Protein AF-G4Z630-F1 (afdb_monomer_lite)

Sequence (143 aa):
MFLQWLRFIEKYKVKVGESSYSDRHALNFLLEARPLTPEVNLAAFFQSLQTVPDLKRLGNSLERNLFQRWMTTVDSKPKDVARLLNIGQSVPKLSKSDLRYKILEAYTLQFAEKSGKETLEKVKELLVANDLNAALTAAVKLR

Structure (mmCIF, N/CA/C/O backbone):
data_AF-G4Z630-F1
#
_entry.id   AF-G4Z630-F1
#
loop_
_atom_site.group_PDB
_atom_site.id
_atom_site.type_symbol
_atom_site.label_atom_id
_atom_site.label_alt_id
_atom_site.label_comp_id
_atom_site.label_asym_id
_atom_site.label_entity_id
_atom_site.label_seq_id
_atom_site.pdbx_PDB_ins_code
_atom_site.Cartn_x
_atom_site.Cartn_y
_atom_site.Cartn_z
_atom_site.occupancy
_atom_site.B_iso_or_equiv
_atom_site.auth_seq_id
_atom_site.auth_comp_id
_atom_site.auth_asym_id
_atom_site.auth_atom_id
_atom_site.pdbx_PDB_model_num
ATOM 1 N N . MET A 1 1 ? -1.475 -1.114 -24.739 1.00 77.50 1 MET A N 1
ATOM 2 C CA . MET A 1 1 ? -0.292 -0.226 -24.833 1.00 77.50 1 MET A CA 1
ATOM 3 C C . MET A 1 1 ? 0.375 0.028 -23.483 1.00 77.50 1 MET A C 1
ATOM 5 O O . MET A 1 1 ? 1.552 -0.271 -23.362 1.00 77.50 1 MET A O 1
ATOM 9 N N . PHE A 1 2 ? -0.334 0.478 -22.443 1.00 87.44 2 PHE A N 1
ATOM 10 C CA . PHE A 1 2 ? 0.309 0.821 -21.161 1.00 87.44 2 PHE A CA 1
ATOM 11 C C . PHE A 1 2 ? 0.994 -0.352 -20.426 1.00 87.44 2 PHE A C 1
ATOM 13 O O . PHE A 1 2 ? 2.137 -0.220 -20.005 1.00 87.44 2 PHE A O 1
ATOM 20 N N . LEU A 1 3 ? 0.376 -1.539 -20.359 1.00 89.44 3 LEU A N 1
ATOM 21 C CA . LEU A 1 3 ? 1.034 -2.722 -19.769 1.00 89.44 3 LEU A CA 1
ATOM 22 C C . LEU A 1 3 ? 2.322 -3.124 -20.510 1.00 89.44 3 LEU A C 1
ATOM 24 O O . LEU A 1 3 ? 3.252 -3.636 -19.897 1.00 89.44 3 LEU A O 1
ATOM 28 N N . GLN A 1 4 ? 2.401 -2.868 -21.820 1.00 91.62 4 GLN A N 1
ATOM 29 C CA . GLN A 1 4 ? 3.621 -3.122 -22.593 1.00 91.62 4 GLN A CA 1
ATOM 30 C C . GLN A 1 4 ? 4.720 -2.112 -22.262 1.00 91.62 4 GLN A C 1
ATOM 32 O O . GLN A 1 4 ? 5.886 -2.486 -22.216 1.00 91.62 4 GLN A O 1
ATOM 37 N N . TRP A 1 5 ? 4.357 -0.864 -21.955 1.00 90.94 5 TRP A N 1
ATOM 38 C CA . TRP A 1 5 ? 5.305 0.116 -21.428 1.00 90.94 5 TRP A CA 1
ATOM 39 C C . TRP A 1 5 ? 5.863 -0.319 -20.063 1.00 90.94 5 TRP A C 1
ATOM 41 O O . TRP A 1 5 ? 7.073 -0.280 -19.870 1.00 90.94 5 TRP A O 1
ATOM 51 N N . LEU A 1 6 ? 5.031 -0.851 -19.159 1.00 92.38 6 LEU A N 1
ATOM 52 C CA . LEU A 1 6 ? 5.511 -1.395 -17.876 1.00 92.38 6 LEU A CA 1
ATOM 53 C C . LEU A 1 6 ? 6.479 -2.574 -18.067 1.00 92.38 6 LEU A C 1
ATOM 55 O O . LEU A 1 6 ? 7.542 -2.613 -17.453 1.00 92.38 6 LEU A O 1
ATOM 59 N N . ARG A 1 7 ? 6.153 -3.501 -18.976 1.00 93.19 7 ARG A N 1
ATOM 60 C CA . ARG A 1 7 ? 7.046 -4.612 -19.351 1.00 93.19 7 ARG A CA 1
ATOM 61 C C . ARG A 1 7 ? 8.357 -4.124 -19.956 1.00 93.19 7 ARG A C 1
ATOM 63 O O . ARG A 1 7 ? 9.407 -4.711 -19.707 1.00 93.19 7 ARG A O 1
ATOM 70 N N . PHE A 1 8 ? 8.297 -3.074 -20.770 1.00 90.75 8 PHE A N 1
ATOM 71 C CA . PHE A 1 8 ? 9.482 -2.451 -21.339 1.00 90.75 8 PHE A CA 1
ATOM 72 C C . PHE A 1 8 ? 10.373 -1.873 -20.241 1.00 90.75 8 PHE A C 1
ATOM 74 O O . PHE A 1 8 ? 11.564 -2.161 -20.242 1.00 90.75 8 PHE A O 1
ATOM 81 N N . ILE A 1 9 ? 9.804 -1.131 -19.287 1.00 87.94 9 ILE A N 1
ATOM 82 C CA . ILE A 1 9 ? 10.549 -0.573 -18.154 1.00 87.94 9 ILE A CA 1
ATOM 83 C C . ILE A 1 9 ? 11.240 -1.681 -17.352 1.00 87.94 9 ILE A C 1
ATOM 85 O O . ILE A 1 9 ? 12.436 -1.573 -17.099 1.00 87.94 9 ILE A O 1
ATOM 89 N N . GLU A 1 10 ? 10.549 -2.781 -17.038 1.00 88.31 10 GLU A N 1
ATOM 90 C CA . GLU A 1 10 ? 11.166 -3.921 -16.338 1.00 88.31 10 GLU A CA 1
ATOM 91 C C . GLU A 1 10 ? 12.372 -4.485 -17.096 1.00 88.31 10 GLU A C 1
ATOM 93 O O . GLU A 1 10 ? 13.445 -4.672 -16.522 1.00 88.31 10 GLU A O 1
ATOM 98 N N . LYS A 1 11 ? 12.231 -4.707 -18.407 1.00 88.31 11 LYS A N 1
ATOM 99 C CA . LYS A 1 11 ? 13.332 -5.202 -19.246 1.00 88.31 11 LYS A CA 1
ATOM 100 C C . LYS A 1 11 ? 14.466 -4.187 -19.374 1.00 88.31 11 LYS A C 1
ATOM 102 O O . LYS A 1 11 ? 15.634 -4.568 -19.389 1.00 88.31 11 LYS A O 1
ATOM 107 N N . TYR A 1 12 ? 14.130 -2.904 -19.473 1.00 85.88 12 TYR A N 1
ATOM 108 C CA . TYR A 1 12 ? 15.096 -1.821 -19.581 1.00 85.88 12 TYR A CA 1
ATOM 109 C C . TYR A 1 12 ? 15.969 -1.751 -18.328 1.00 85.88 12 TYR A C 1
ATOM 111 O O . TYR A 1 12 ? 17.189 -1.768 -18.454 1.00 85.88 12 TYR A O 1
ATOM 119 N N . LYS A 1 13 ? 15.367 -1.797 -17.132 1.00 83.94 13 LYS A N 1
ATOM 120 C CA . LYS A 1 13 ? 16.083 -1.817 -15.845 1.00 83.94 13 LYS A CA 1
ATOM 121 C C . LYS A 1 13 ? 17.109 -2.942 -15.749 1.00 83.94 13 LYS A C 1
ATOM 123 O O . LYS A 1 13 ? 18.237 -2.709 -15.330 1.00 83.94 13 LYS A O 1
ATOM 128 N N . VAL A 1 14 ? 16.730 -4.149 -16.171 1.00 84.38 14 VAL A N 1
ATOM 129 C CA . VAL A 1 14 ? 17.642 -5.304 -16.200 1.00 84.38 14 VAL A CA 1
ATOM 130 C C . VAL A 1 14 ? 18.812 -5.053 -17.155 1.00 84.38 14 VAL A C 1
ATOM 132 O O . VAL A 1 14 ? 19.942 -5.418 -16.850 1.00 84.38 14 VAL A O 1
ATOM 135 N N . LYS A 1 15 ? 18.559 -4.399 -18.294 1.00 83.75 15 LYS A N 1
ATOM 136 C CA . LYS A 1 15 ? 19.573 -4.119 -19.316 1.00 83.75 15 LYS A CA 1
ATOM 137 C C . LYS A 1 15 ? 20.557 -3.010 -18.922 1.00 83.75 15 LYS A C 1
ATOM 139 O O . LYS A 1 15 ? 21.729 -3.121 -19.261 1.00 83.75 15 LYS A O 1
ATOM 144 N N . VAL A 1 16 ? 20.097 -1.940 -18.269 1.00 78.75 16 VAL A N 1
ATOM 145 C CA . VAL A 1 16 ? 20.927 -0.755 -17.946 1.00 78.75 16 VAL A CA 1
ATOM 146 C C . VAL A 1 16 ? 21.380 -0.677 -16.484 1.00 78.75 16 VAL A C 1
ATOM 148 O O . VAL A 1 16 ? 22.067 0.270 -16.103 1.00 78.75 16 VAL A O 1
ATOM 151 N N . GLY A 1 17 ? 20.989 -1.657 -15.666 1.00 71.50 17 GLY A N 1
ATOM 152 C CA . GLY A 1 17 ? 21.225 -1.687 -14.225 1.00 71.50 17 GLY A CA 1
ATOM 153 C C . GLY A 1 17 ? 20.211 -0.849 -13.438 1.00 71.50 17 GLY A C 1
ATOM 154 O O . GLY A 1 17 ? 19.793 0.231 -13.860 1.00 71.50 17 GLY A O 1
ATOM 155 N N . GLU A 1 18 ? 19.820 -1.338 -12.256 1.00 65.88 18 GLU A N 1
ATOM 156 C CA . GLU A 1 18 ? 18.816 -0.680 -11.400 1.00 65.88 18 GLU A CA 1
ATOM 157 C C . GLU A 1 18 ? 19.239 0.710 -10.899 1.00 65.88 18 GLU A C 1
ATOM 159 O O . GLU A 1 18 ? 18.379 1.524 -10.559 1.00 65.88 18 GLU A O 1
ATOM 164 N N . SER A 1 19 ? 20.542 1.006 -10.894 1.00 69.75 19 SER A N 1
ATOM 165 C CA . SER A 1 19 ? 21.078 2.331 -10.568 1.00 69.75 19 SER A CA 1
ATOM 166 C C . SER A 1 19 ? 20.647 3.412 -11.566 1.00 69.75 19 SER A C 1
ATOM 168 O O . SER A 1 19 ? 20.552 4.576 -11.185 1.00 69.75 19 SER A O 1
ATOM 170 N N . SER A 1 20 ? 20.344 3.039 -12.813 1.00 72.50 20 SER A N 1
ATOM 171 C CA . SER A 1 20 ? 20.004 3.980 -13.887 1.00 72.50 20 SER A CA 1
ATOM 172 C C . SER A 1 20 ? 18.511 4.330 -13.932 1.00 72.50 20 SER A C 1
ATOM 174 O O . SER A 1 20 ? 18.140 5.406 -14.395 1.00 72.50 20 SER A O 1
ATOM 176 N N 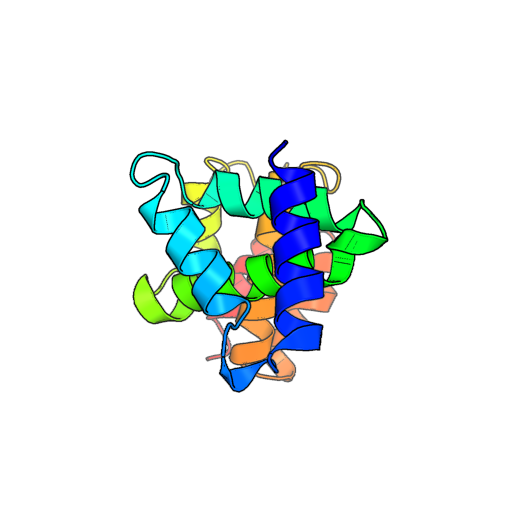. TYR A 1 21 ? 17.633 3.433 -13.467 1.00 78.94 21 TYR A N 1
ATOM 177 C CA . TYR A 1 21 ? 16.189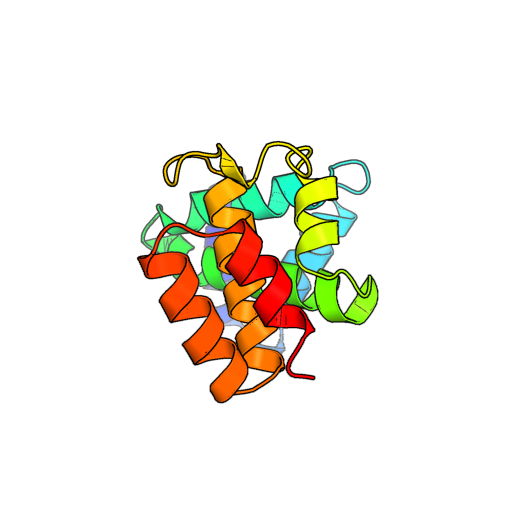 3.673 -13.385 1.00 78.94 21 TYR A CA 1
ATOM 178 C C . TYR A 1 21 ? 15.560 2.769 -12.319 1.00 78.94 21 TYR A C 1
ATOM 180 O O . TYR A 1 21 ? 15.533 1.547 -12.448 1.00 78.94 21 TYR A O 1
ATOM 188 N N . SER A 1 22 ? 15.031 3.366 -11.253 1.00 86.94 22 SER A N 1
ATOM 189 C CA . SER A 1 22 ? 14.444 2.626 -10.127 1.00 86.94 22 SER A CA 1
ATOM 190 C C . SER A 1 22 ? 12.916 2.635 -10.169 1.00 86.94 22 SER A C 1
ATOM 192 O O . SER A 1 22 ? 12.302 3.486 -10.811 1.00 86.94 22 SER A O 1
ATOM 194 N N . ASP A 1 23 ? 12.273 1.732 -9.423 1.00 91.00 23 ASP A N 1
ATOM 195 C CA . ASP A 1 23 ? 10.803 1.702 -9.327 1.00 91.00 23 ASP A CA 1
ATOM 196 C C . ASP A 1 23 ? 10.240 3.014 -8.732 1.00 91.00 23 ASP A C 1
ATOM 198 O O . ASP A 1 23 ? 9.118 3.411 -9.038 1.00 91.00 23 ASP A O 1
ATOM 202 N N . ARG A 1 24 ? 11.045 3.752 -7.950 1.00 90.88 24 ARG A N 1
ATOM 203 C CA . ARG A 1 24 ? 10.699 5.099 -7.469 1.00 90.88 24 ARG A CA 1
ATOM 204 C C . ARG A 1 24 ? 10.659 6.131 -8.599 1.00 90.88 24 ARG A C 1
ATOM 206 O O . ARG A 1 24 ? 9.778 6.984 -8.593 1.00 90.88 24 ARG A O 1
ATOM 213 N N . HIS A 1 25 ? 11.566 6.044 -9.575 1.00 90.62 25 HIS A N 1
ATOM 214 C CA . HIS A 1 25 ? 11.510 6.890 -10.772 1.00 90.62 25 HIS A CA 1
ATOM 215 C C . HIS A 1 25 ? 10.260 6.586 -11.602 1.00 90.62 25 HIS A C 1
ATOM 217 O O . HIS A 1 25 ? 9.582 7.513 -12.039 1.00 90.62 25 HIS A O 1
ATOM 223 N N . ALA A 1 26 ? 9.910 5.304 -11.755 1.00 91.81 26 ALA A N 1
ATOM 224 C CA . ALA A 1 26 ? 8.667 4.900 -12.412 1.00 91.81 26 ALA A CA 1
ATOM 225 C C . ALA A 1 26 ? 7.433 5.468 -11.700 1.00 91.81 26 ALA A C 1
ATOM 227 O O . ALA A 1 26 ? 6.554 6.025 -12.353 1.00 91.81 26 ALA A O 1
ATOM 228 N N . LEU A 1 27 ? 7.381 5.386 -10.366 1.00 93.94 27 LEU A N 1
ATOM 229 C CA . LEU A 1 27 ? 6.296 5.981 -9.587 1.00 93.94 27 LEU A CA 1
ATOM 230 C C . LEU A 1 27 ? 6.203 7.499 -9.791 1.00 93.94 27 LEU A C 1
ATOM 232 O O . LEU A 1 27 ? 5.113 7.999 -10.058 1.00 93.94 27 LEU A O 1
ATOM 236 N N . ASN A 1 28 ? 7.320 8.224 -9.683 1.00 93.19 28 ASN A N 1
ATOM 237 C CA . ASN A 1 28 ? 7.336 9.678 -9.868 1.00 93.19 28 ASN A CA 1
ATOM 238 C C . ASN A 1 28 ? 6.833 10.066 -11.262 1.00 93.19 28 ASN A C 1
ATOM 240 O O . ASN A 1 28 ? 5.962 10.922 -11.372 1.00 93.19 28 ASN A O 1
ATOM 244 N N . PHE A 1 29 ? 7.284 9.362 -12.304 1.00 92.38 29 PHE A N 1
ATOM 245 C CA . PHE A 1 29 ? 6.788 9.569 -13.663 1.00 92.38 29 PHE A CA 1
ATOM 246 C C . PHE A 1 29 ? 5.266 9.382 -13.758 1.00 92.38 29 PHE A C 1
ATOM 248 O O . PHE A 1 29 ? 4.584 10.176 -14.399 1.00 92.38 29 PHE A O 1
ATOM 255 N N . LEU A 1 30 ? 4.706 8.354 -13.108 1.00 92.44 30 LEU A N 1
ATOM 256 C CA . LEU A 1 30 ? 3.257 8.123 -13.104 1.00 92.44 30 LEU A CA 1
ATOM 257 C C . LEU A 1 30 ? 2.481 9.227 -12.375 1.00 92.44 30 LEU A C 1
ATOM 259 O O . LEU A 1 30 ? 1.409 9.610 -12.842 1.00 92.44 30 LEU A O 1
ATOM 263 N N . LEU A 1 31 ? 3.017 9.735 -11.263 1.00 92.12 31 LEU A N 1
ATOM 264 C CA . LEU A 1 31 ? 2.431 10.854 -10.519 1.00 92.12 31 LEU A CA 1
ATOM 265 C C . LEU A 1 31 ? 2.445 12.141 -11.361 1.00 92.12 31 LEU A C 1
ATOM 267 O O . LEU A 1 31 ? 1.426 12.818 -11.476 1.00 92.12 31 LEU A O 1
ATOM 271 N N . GLU A 1 32 ? 3.571 12.438 -12.011 1.00 92.44 32 GLU A N 1
ATOM 272 C CA . GLU A 1 32 ? 3.752 13.617 -12.869 1.00 92.44 32 GLU A CA 1
ATOM 273 C C . GLU A 1 32 ? 2.913 13.557 -14.151 1.00 92.44 32 GLU A C 1
ATOM 275 O O . GLU A 1 32 ? 2.368 14.567 -14.587 1.00 92.44 32 GLU A O 1
ATOM 280 N N . ALA A 1 33 ? 2.755 12.372 -14.746 1.00 90.00 33 ALA A N 1
ATOM 281 C CA . ALA A 1 33 ? 1.964 12.178 -15.962 1.00 90.00 33 ALA A CA 1
ATOM 282 C C . ALA A 1 33 ? 0.443 12.250 -15.725 1.00 90.00 33 ALA A C 1
ATOM 284 O O . ALA A 1 33 ? -0.341 12.282 -16.685 1.00 90.00 33 ALA A O 1
ATOM 285 N N . ARG A 1 34 ? 0.003 12.204 -14.461 1.00 86.38 34 ARG A N 1
ATOM 286 C CA . ARG A 1 34 ? -1.409 12.173 -14.053 1.00 86.38 34 ARG A CA 1
ATOM 287 C C . ARG A 1 34 ? -1.655 13.029 -12.797 1.00 86.38 34 ARG A C 1
ATOM 289 O O . ARG A 1 34 ? -2.243 12.528 -11.839 1.00 86.38 34 ARG A O 1
ATOM 296 N N . PRO A 1 35 ? -1.321 14.333 -12.807 1.00 86.12 35 PRO A N 1
ATOM 297 C CA . PRO A 1 35 ? -1.336 15.162 -11.598 1.00 86.12 35 PRO A CA 1
ATOM 298 C C . PRO A 1 35 ? -2.743 15.370 -11.016 1.00 86.12 35 PRO A C 1
ATOM 300 O O . PRO A 1 35 ? -2.893 15.642 -9.831 1.00 86.12 35 PRO A O 1
ATOM 303 N N . LEU A 1 36 ? -3.787 15.221 -11.839 1.00 86.88 36 LEU A N 1
ATOM 304 C CA . LEU A 1 36 ? -5.191 15.341 -11.425 1.00 86.88 36 LEU A CA 1
ATOM 305 C C . LEU A 1 36 ? -5.810 14.009 -10.975 1.00 86.88 36 LEU A C 1
ATOM 307 O O . LEU A 1 36 ? -6.963 13.978 -10.551 1.00 86.88 36 LEU A O 1
ATOM 311 N N . THR A 1 37 ? -5.093 12.891 -11.115 1.00 86.00 37 THR A N 1
ATOM 312 C CA . THR A 1 37 ? -5.608 11.582 -10.702 1.00 86.00 37 THR A CA 1
ATOM 313 C C . THR A 1 37 ? -5.340 11.383 -9.213 1.00 86.00 37 THR A C 1
ATOM 315 O O . THR A 1 37 ? -4.183 11.454 -8.805 1.00 86.00 37 THR A O 1
ATOM 318 N N . PRO A 1 38 ? -6.366 11.083 -8.394 1.00 89.38 38 PRO A N 1
ATOM 319 C CA . PRO A 1 38 ? -6.158 10.758 -6.989 1.00 89.38 38 PRO A CA 1
ATOM 320 C C . PRO A 1 38 ? -5.151 9.617 -6.830 1.00 89.38 38 PRO A C 1
ATOM 322 O O . PRO A 1 38 ? -5.306 8.565 -7.452 1.00 89.38 38 PRO A O 1
ATOM 325 N N . GLU A 1 39 ? -4.146 9.790 -5.968 1.00 91.19 39 GLU A N 1
ATOM 326 C CA . GLU A 1 39 ? -3.090 8.786 -5.766 1.00 91.19 39 GLU A CA 1
ATOM 327 C C . GLU A 1 39 ? -3.656 7.412 -5.336 1.00 91.19 39 GLU A C 1
ATOM 329 O O . GLU A 1 39 ? -3.092 6.369 -5.659 1.00 91.19 39 GLU A O 1
ATOM 334 N N . VAL A 1 40 ? -4.824 7.377 -4.685 1.00 90.81 40 VAL A N 1
ATOM 335 C CA . VAL A 1 40 ? -5.535 6.130 -4.342 1.00 90.81 40 VAL A CA 1
ATOM 336 C C . VAL A 1 40 ? -5.924 5.287 -5.564 1.00 90.81 40 VAL A C 1
ATOM 338 O O . VAL A 1 40 ? -5.962 4.060 -5.474 1.00 90.81 40 VAL A O 1
ATOM 341 N N . ASN A 1 41 ? -6.139 5.910 -6.727 1.00 92.38 41 ASN A N 1
ATOM 342 C CA . ASN A 1 41 ? -6.382 5.186 -7.975 1.00 92.38 41 ASN A CA 1
ATOM 343 C C . ASN A 1 41 ? -5.108 4.490 -8.468 1.00 92.38 41 ASN A C 1
ATOM 345 O O . ASN A 1 41 ? -5.190 3.414 -9.057 1.00 92.38 41 ASN A O 1
ATOM 349 N N . LEU A 1 42 ? -3.929 5.066 -8.199 1.00 94.12 42 LEU A N 1
ATOM 350 C CA . LEU A 1 42 ? -2.655 4.402 -8.473 1.00 94.12 42 LEU A CA 1
ATOM 351 C C . LEU A 1 42 ? -2.452 3.205 -7.543 1.00 94.12 42 LEU A C 1
ATOM 353 O O . LEU A 1 42 ? -2.034 2.158 -8.023 1.00 94.12 42 LEU A O 1
ATOM 357 N N . ALA A 1 43 ? -2.820 3.303 -6.260 1.00 94.69 43 ALA A N 1
ATOM 358 C CA . ALA A 1 43 ? -2.777 2.155 -5.347 1.00 94.69 43 ALA A CA 1
ATOM 359 C C . ALA A 1 43 ? -3.650 0.991 -5.855 1.00 94.69 43 ALA A C 1
ATOM 361 O O . ALA A 1 43 ? -3.173 -0.134 -5.991 1.00 94.69 43 ALA A O 1
ATOM 362 N N . ALA A 1 44 ? -4.899 1.279 -6.237 1.00 93.88 44 ALA A N 1
ATOM 363 C CA . ALA A 1 44 ? -5.800 0.306 -6.857 1.00 93.88 44 ALA A CA 1
ATOM 364 C C . ALA A 1 44 ? -5.209 -0.313 -8.136 1.00 93.88 44 ALA A C 1
ATOM 366 O O . ALA A 1 44 ? -5.250 -1.531 -8.334 1.00 93.88 44 ALA A O 1
ATOM 367 N N . PHE A 1 45 ? -4.618 0.519 -8.995 1.00 94.06 45 PHE A N 1
ATOM 368 C CA . PHE A 1 45 ? -3.950 0.058 -10.204 1.00 94.06 45 PHE A CA 1
ATOM 369 C C . PHE A 1 45 ? -2.762 -0.862 -9.885 1.00 94.06 45 PHE A C 1
ATOM 371 O O . PHE A 1 45 ? -2.659 -1.942 -10.465 1.00 94.06 45 PHE A O 1
ATOM 378 N N . PHE A 1 46 ? -1.902 -0.499 -8.935 1.00 95.25 46 PHE A N 1
ATOM 379 C CA . PHE A 1 46 ? -0.755 -1.317 -8.547 1.00 95.25 46 PHE A CA 1
ATOM 380 C C . PHE A 1 46 ? -1.179 -2.656 -7.950 1.00 95.25 46 PHE A C 1
ATOM 382 O O . PHE A 1 46 ? -0.585 -3.667 -8.315 1.00 95.25 46 PHE A O 1
ATOM 389 N N . GLN A 1 47 ? -2.251 -2.707 -7.154 1.00 93.00 47 GLN A N 1
ATOM 390 C CA . GLN A 1 47 ? -2.826 -3.979 -6.701 1.00 93.00 47 GLN A CA 1
ATOM 391 C C . GLN A 1 47 ? -3.295 -4.856 -7.861 1.00 93.00 47 GLN A C 1
ATOM 393 O O . GLN A 1 47 ? -3.047 -6.061 -7.863 1.00 93.00 47 GLN A O 1
ATOM 398 N N . SER A 1 48 ? -3.908 -4.272 -8.895 1.00 93.75 48 SER A N 1
ATOM 399 C CA . SER A 1 48 ? -4.292 -5.042 -10.084 1.00 93.75 48 SER A CA 1
ATOM 400 C C . SER A 1 48 ? -3.077 -5.657 -10.796 1.00 93.75 48 SER A C 1
ATOM 402 O O . SER A 1 48 ? -3.144 -6.806 -11.233 1.00 93.75 48 SER A O 1
ATOM 404 N N . LEU A 1 49 ? -1.930 -4.963 -10.826 1.00 94.62 49 LEU A N 1
ATOM 405 C CA . LEU A 1 49 ? -0.686 -5.489 -11.403 1.00 94.62 49 LEU A CA 1
ATOM 406 C C . LEU A 1 49 ? -0.136 -6.692 -10.629 1.00 94.62 49 LEU A C 1
ATOM 408 O O . LEU A 1 49 ? 0.522 -7.543 -11.221 1.00 94.62 49 LEU A O 1
ATOM 412 N N . GLN A 1 50 ? -0.430 -6.807 -9.332 1.00 94.12 50 GLN A N 1
ATOM 413 C CA . GLN A 1 50 ? 0.004 -7.942 -8.507 1.00 94.12 50 GLN A CA 1
ATOM 414 C C . GLN A 1 50 ? -0.642 -9.268 -8.926 1.00 94.12 50 GLN A C 1
ATOM 416 O O . GLN A 1 50 ? -0.103 -10.338 -8.635 1.00 94.12 50 GLN A O 1
ATOM 421 N N . THR A 1 51 ? -1.770 -9.202 -9.639 1.00 92.94 51 THR A N 1
ATOM 422 C CA . THR A 1 51 ? -2.466 -10.368 -10.202 1.00 92.94 51 THR A CA 1
ATOM 423 C C . THR A 1 51 ? -1.876 -10.832 -11.535 1.00 92.94 51 THR A C 1
ATOM 425 O O . THR A 1 51 ? -2.154 -11.942 -11.979 1.00 92.94 51 THR A O 1
ATOM 428 N N . VAL A 1 52 ? -1.035 -10.006 -12.164 1.00 94.12 52 VAL A N 1
ATOM 429 C CA . VAL A 1 52 ? -0.389 -10.289 -13.445 1.00 94.12 52 VAL A CA 1
ATOM 430 C C . VAL A 1 52 ? 1.011 -10.852 -13.162 1.00 94.12 52 VAL A C 1
ATOM 432 O O . VAL A 1 52 ? 1.862 -10.105 -12.675 1.00 94.12 52 VAL A O 1
ATOM 435 N N . PRO A 1 53 ? 1.290 -12.146 -13.430 1.00 93.94 53 PRO A N 1
ATOM 436 C CA . PRO A 1 53 ? 2.503 -12.808 -12.937 1.00 93.94 53 PRO A CA 1
ATOM 437 C C . PRO A 1 53 ? 3.817 -12.093 -13.277 1.00 93.94 53 PRO A C 1
ATOM 439 O O . PRO A 1 53 ? 4.669 -11.938 -12.405 1.00 93.94 53 PRO A O 1
ATOM 442 N N . ASP A 1 54 ? 3.964 -11.598 -14.509 1.00 92.81 54 ASP A N 1
ATOM 443 C CA . ASP A 1 54 ? 5.173 -10.911 -14.979 1.00 92.81 54 ASP A CA 1
ATOM 444 C C . ASP A 1 54 ? 5.304 -9.464 -14.475 1.00 92.81 54 ASP A C 1
ATOM 446 O O . ASP A 1 54 ? 6.386 -8.887 -14.541 1.00 92.81 54 ASP A O 1
ATOM 450 N N . LEU A 1 55 ? 4.230 -8.882 -13.935 1.00 94.69 55 LEU A N 1
ATOM 451 C CA . LEU A 1 55 ? 4.211 -7.524 -13.377 1.00 94.69 55 LEU A CA 1
ATOM 452 C C . LEU A 1 55 ? 4.056 -7.501 -11.855 1.00 94.69 55 LEU A C 1
ATOM 454 O O . LEU A 1 55 ? 4.124 -6.429 -11.254 1.00 94.69 55 LEU A O 1
ATOM 458 N N . LYS A 1 56 ? 3.910 -8.662 -11.209 1.00 94.81 56 LYS A N 1
ATOM 459 C CA . LYS A 1 56 ? 3.655 -8.755 -9.769 1.00 94.81 56 LYS A CA 1
ATOM 460 C C . LYS A 1 56 ? 4.730 -8.070 -8.929 1.00 94.81 56 LYS A C 1
ATOM 462 O O . LYS A 1 56 ? 4.415 -7.324 -8.004 1.00 94.81 56 LYS A O 1
ATOM 467 N N . ARG A 1 57 ? 6.002 -8.286 -9.278 1.00 93.75 57 ARG A N 1
ATOM 468 C CA . ARG A 1 57 ? 7.153 -7.648 -8.617 1.00 93.75 57 ARG A CA 1
ATOM 469 C C . ARG A 1 57 ? 7.071 -6.122 -8.711 1.00 93.75 57 ARG A C 1
ATOM 471 O O . ARG A 1 57 ? 7.212 -5.441 -7.697 1.00 93.75 57 ARG A O 1
ATOM 478 N N . LEU A 1 58 ? 6.810 -5.607 -9.913 1.00 94.25 58 LEU A N 1
ATOM 479 C CA . LEU A 1 58 ? 6.684 -4.175 -10.165 1.00 94.25 58 LEU A CA 1
ATOM 480 C C . LEU A 1 58 ? 5.485 -3.584 -9.414 1.00 94.25 58 LEU A C 1
ATOM 482 O O . LEU A 1 58 ? 5.646 -2.574 -8.738 1.00 94.25 58 LEU A O 1
ATOM 486 N N . GLY A 1 59 ? 4.318 -4.234 -9.463 1.00 95.69 59 GLY A N 1
ATOM 487 C CA . GLY A 1 59 ? 3.119 -3.817 -8.730 1.00 95.69 59 GLY A CA 1
ATOM 488 C C . GLY A 1 59 ? 3.365 -3.695 -7.225 1.00 95.69 59 GLY A C 1
ATOM 489 O O . GLY A 1 59 ? 3.079 -2.652 -6.642 1.00 95.69 59 GLY A O 1
ATOM 490 N N . ASN A 1 60 ? 3.989 -4.707 -6.613 1.00 95.88 60 ASN A N 1
ATOM 491 C CA . ASN A 1 60 ? 4.384 -4.673 -5.198 1.00 95.88 60 ASN A CA 1
ATOM 492 C C . ASN A 1 60 ? 5.361 -3.529 -4.894 1.00 95.88 60 ASN A C 1
ATOM 494 O O . ASN A 1 60 ? 5.292 -2.893 -3.845 1.00 95.88 60 ASN A O 1
ATOM 498 N N . SER A 1 61 ? 6.324 -3.290 -5.785 1.00 95.25 61 SER A N 1
ATOM 499 C CA . SER A 1 61 ? 7.332 -2.249 -5.587 1.00 95.25 61 SER A CA 1
ATOM 500 C C . SER A 1 61 ? 6.736 -0.845 -5.700 1.00 95.25 61 SER A C 1
ATOM 502 O O . SER A 1 61 ? 6.993 -0.000 -4.841 1.00 95.25 61 SER A O 1
ATOM 504 N N . LEU A 1 62 ? 5.898 -0.601 -6.710 1.00 96.19 62 LEU A N 1
ATOM 505 C CA . LEU A 1 62 ? 5.215 0.676 -6.913 1.00 96.19 62 LEU A CA 1
ATOM 506 C C . LEU A 1 62 ? 4.255 0.992 -5.761 1.00 96.19 62 LEU A C 1
ATOM 508 O O . LEU A 1 62 ? 4.287 2.109 -5.247 1.00 96.19 62 LEU A O 1
ATOM 512 N N . GLU A 1 63 ? 3.472 0.010 -5.299 1.00 96.62 63 GLU A N 1
ATOM 513 C CA . GLU A 1 63 ? 2.592 0.170 -4.133 1.00 96.62 63 GLU A CA 1
ATOM 514 C C . GLU A 1 63 ? 3.394 0.527 -2.874 1.00 96.62 63 GLU A C 1
ATOM 516 O O . GLU A 1 63 ? 3.101 1.521 -2.212 1.00 96.62 63 GLU A O 1
ATOM 521 N N . ARG A 1 64 ? 4.481 -0.201 -2.594 1.00 96.56 64 ARG A N 1
ATOM 522 C CA . ARG A 1 64 ? 5.346 0.067 -1.436 1.00 96.56 64 ARG A CA 1
ATOM 523 C C . ARG A 1 64 ? 5.947 1.471 -1.458 1.00 96.56 64 ARG A C 1
ATOM 525 O O . ARG A 1 64 ? 6.013 2.126 -0.416 1.00 96.56 64 ARG A O 1
ATOM 532 N N . ASN A 1 65 ? 6.402 1.926 -2.628 1.00 95.94 65 ASN A N 1
ATOM 533 C CA . ASN A 1 65 ? 6.952 3.270 -2.806 1.00 95.94 65 ASN A CA 1
ATOM 534 C C . ASN A 1 65 ? 5.864 4.345 -2.639 1.00 95.94 65 ASN A C 1
ATOM 536 O O . ASN A 1 65 ? 6.122 5.378 -2.019 1.00 95.94 65 ASN A O 1
ATOM 540 N N . LEU A 1 66 ? 4.647 4.089 -3.129 1.00 96.50 66 LEU A N 1
ATOM 541 C CA . LEU A 1 66 ? 3.506 4.987 -2.952 1.00 96.50 66 LEU A CA 1
ATOM 542 C C . LEU A 1 66 ? 3.126 5.113 -1.473 1.00 96.50 66 LEU A C 1
ATOM 544 O O . LEU A 1 66 ? 3.011 6.218 -0.949 1.00 96.50 66 LEU A O 1
ATOM 548 N N . PHE A 1 67 ? 3.023 3.993 -0.763 1.00 97.06 67 PHE A N 1
ATOM 549 C CA . PHE A 1 67 ? 2.728 3.987 0.669 1.00 97.06 67 PHE A CA 1
ATOM 550 C C . PHE A 1 67 ? 3.835 4.657 1.479 1.00 97.06 67 PHE A C 1
ATOM 552 O O . PHE A 1 67 ? 3.554 5.420 2.403 1.00 9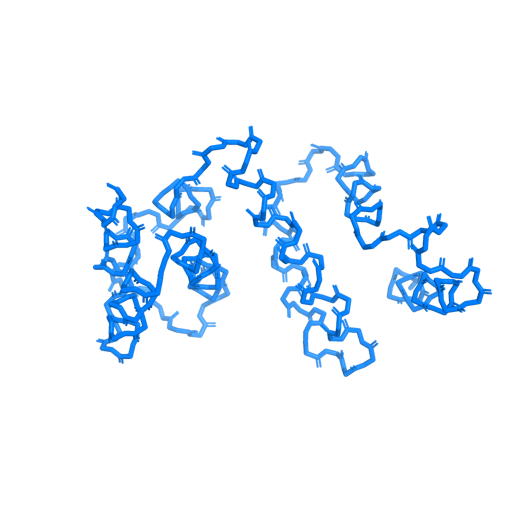7.06 67 PHE A O 1
ATOM 559 N N . GLN A 1 68 ? 5.100 4.447 1.104 1.00 95.38 68 GLN A N 1
ATOM 560 C CA . GLN A 1 68 ? 6.212 5.167 1.710 1.00 95.38 68 GLN A CA 1
ATOM 561 C C . GLN A 1 68 ? 6.065 6.679 1.530 1.00 95.38 68 GLN A C 1
ATOM 563 O O . GLN A 1 68 ? 6.236 7.396 2.511 1.00 95.38 68 GLN A O 1
ATOM 568 N N . ARG A 1 69 ? 5.701 7.159 0.335 1.00 94.31 69 ARG A N 1
ATOM 569 C CA . ARG A 1 69 ? 5.423 8.581 0.085 1.00 94.31 69 ARG A CA 1
ATOM 570 C C . ARG A 1 69 ? 4.288 9.102 0.969 1.00 94.31 69 ARG A C 1
ATOM 572 O O . ARG A 1 69 ? 4.457 10.154 1.583 1.00 94.31 69 ARG A O 1
ATOM 579 N N . TRP A 1 70 ? 3.175 8.376 1.087 1.00 95.06 70 TRP A N 1
ATOM 580 C CA . TRP A 1 70 ? 2.077 8.760 1.984 1.00 95.06 70 TRP A CA 1
ATOM 581 C C . TRP A 1 70 ? 2.542 8.902 3.435 1.00 95.06 70 TRP A C 1
ATOM 583 O O . TRP A 1 70 ? 2.182 9.869 4.094 1.00 95.06 70 TRP A O 1
ATOM 593 N N . MET A 1 71 ? 3.390 7.993 3.922 1.00 94.38 71 MET A N 1
ATOM 594 C CA . MET A 1 71 ? 3.928 8.064 5.287 1.00 94.38 71 MET A CA 1
ATOM 595 C C . MET A 1 71 ? 4.939 9.197 5.481 1.00 94.38 71 MET A C 1
ATOM 597 O O . MET A 1 71 ? 4.945 9.827 6.526 1.00 94.38 71 MET A O 1
ATOM 601 N N . THR A 1 72 ? 5.855 9.413 4.533 1.00 91.56 72 THR A N 1
ATOM 602 C CA . THR A 1 72 ? 7.019 10.289 4.767 1.00 91.56 72 THR A CA 1
ATOM 603 C C . THR A 1 72 ? 6.832 11.703 4.250 1.00 91.56 72 THR A C 1
ATOM 605 O O . THR A 1 72 ? 7.416 12.630 4.793 1.00 91.56 72 THR A O 1
ATOM 608 N N . THR A 1 73 ? 6.087 11.871 3.159 1.00 88.44 73 THR A N 1
ATOM 609 C CA . THR A 1 73 ? 5.905 13.171 2.502 1.00 88.44 73 THR A CA 1
ATOM 610 C C . THR A 1 73 ? 4.576 13.802 2.887 1.00 88.44 73 THR A C 1
ATOM 612 O O . THR A 1 73 ? 4.516 15.010 3.072 1.00 88.44 73 THR A O 1
ATOM 615 N N . VAL A 1 74 ? 3.522 12.991 3.011 1.00 86.94 74 VAL A N 1
ATOM 616 C CA . VAL A 1 74 ? 2.174 13.464 3.373 1.00 86.94 74 VAL A CA 1
ATOM 617 C C . VAL A 1 74 ? 1.908 13.327 4.882 1.00 86.94 74 VAL A C 1
ATOM 619 O O . VAL A 1 74 ? 0.926 13.870 5.370 1.00 86.94 74 VAL A O 1
ATOM 622 N N . ASP A 1 75 ? 2.760 12.601 5.620 1.00 90.94 75 AS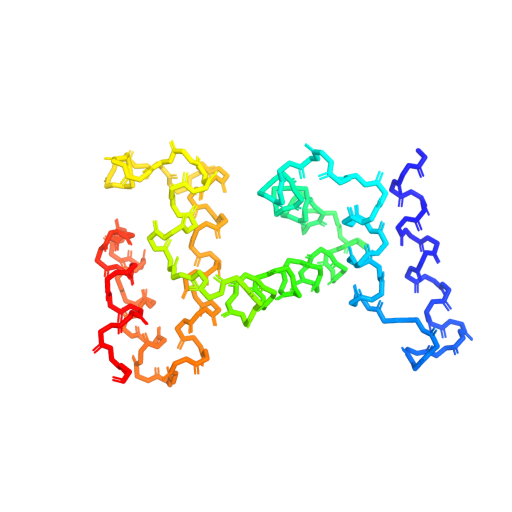P A N 1
ATOM 623 C CA . ASP A 1 75 ? 2.560 12.231 7.037 1.00 90.94 75 ASP A CA 1
ATOM 624 C C . ASP A 1 75 ? 1.177 11.608 7.309 1.00 90.94 75 ASP A C 1
ATOM 626 O O . ASP A 1 75 ? 0.547 11.797 8.349 1.00 90.94 75 ASP A O 1
ATOM 630 N N . SER A 1 76 ? 0.668 10.856 6.330 1.00 93.56 76 SER A N 1
ATOM 631 C CA . SER A 1 76 ? -0.612 10.171 6.458 1.00 93.56 76 SER A CA 1
ATOM 632 C C . SER A 1 76 ? -0.492 9.028 7.457 1.00 93.56 76 SER A C 1
ATOM 634 O O . SER A 1 76 ? 0.454 8.244 7.422 1.00 93.56 76 SER A O 1
ATOM 636 N N . LYS A 1 77 ? -1.486 8.907 8.332 1.00 95.12 77 LYS A N 1
ATOM 637 C CA . LYS A 1 77 ? -1.714 7.741 9.187 1.00 95.12 77 LYS A CA 1
ATOM 638 C C . LYS A 1 77 ? -2.753 6.835 8.529 1.00 95.12 77 LYS A C 1
ATOM 640 O O . LYS A 1 77 ? -3.493 7.272 7.643 1.00 95.12 77 LYS A O 1
ATOM 645 N N . PRO A 1 78 ? -2.916 5.585 8.991 1.00 95.94 78 PRO A N 1
ATOM 646 C CA . PRO A 1 78 ? -3.878 4.674 8.375 1.00 95.94 78 PRO A CA 1
ATOM 647 C C . PRO A 1 78 ? -5.323 5.215 8.330 1.00 95.94 78 PRO A C 1
ATOM 649 O O . PRO A 1 78 ? -6.027 5.046 7.336 1.00 95.94 78 PRO A O 1
ATOM 652 N N . LYS A 1 79 ? -5.761 5.974 9.346 1.00 94.88 79 LYS A N 1
ATOM 653 C CA . LYS A 1 79 ? -7.083 6.638 9.336 1.00 94.88 79 LYS A CA 1
ATOM 654 C C . LYS A 1 79 ? -7.208 7.777 8.316 1.00 94.88 79 LYS A C 1
ATOM 656 O O . LYS A 1 79 ? -8.325 8.105 7.918 1.00 94.88 79 LYS A O 1
ATOM 661 N N . ASP A 1 80 ? -6.104 8.387 7.897 1.00 94.75 80 ASP A N 1
ATOM 662 C CA . ASP A 1 80 ? -6.100 9.394 6.830 1.00 94.75 80 ASP A CA 1
ATOM 663 C C . ASP A 1 80 ? -6.272 8.714 5.473 1.00 94.75 80 ASP A C 1
ATOM 665 O O . ASP A 1 80 ? -7.105 9.134 4.675 1.00 94.75 80 ASP A O 1
ATOM 669 N N . VAL A 1 81 ? -5.605 7.577 5.259 1.00 94.94 81 VAL A N 1
ATOM 670 C CA . VAL A 1 81 ? -5.789 6.757 4.051 1.00 94.94 81 VAL A CA 1
ATOM 67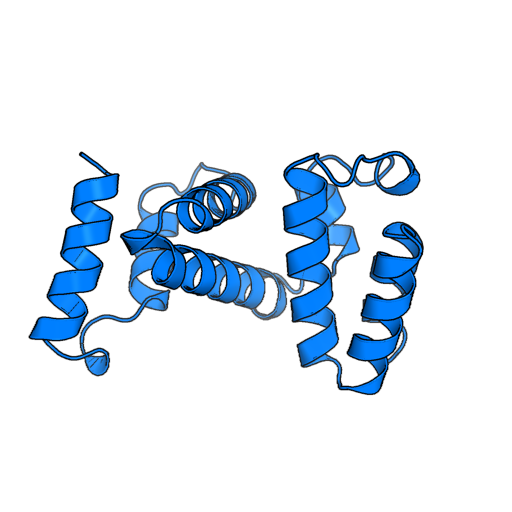1 C C . VAL A 1 81 ? -7.225 6.235 3.942 1.00 94.94 81 VAL A C 1
ATOM 673 O O . VAL A 1 81 ? -7.819 6.288 2.868 1.00 94.94 81 VAL A O 1
ATOM 676 N N . ALA A 1 82 ? -7.847 5.824 5.052 1.00 94.94 82 ALA A N 1
ATOM 677 C CA . ALA A 1 82 ? -9.266 5.454 5.063 1.00 94.94 82 ALA A CA 1
ATOM 678 C C . ALA A 1 82 ? -10.189 6.606 4.609 1.00 94.94 82 ALA A C 1
ATOM 680 O O . ALA A 1 82 ? -11.210 6.371 3.954 1.00 94.94 82 ALA A O 1
ATOM 681 N N . ARG A 1 83 ? -9.833 7.857 4.936 1.00 93.00 83 ARG A N 1
ATOM 682 C CA . ARG A 1 83 ? -10.542 9.055 4.464 1.00 93.00 83 ARG A CA 1
ATOM 683 C C . ARG A 1 83 ? -10.288 9.309 2.978 1.00 93.00 83 ARG A C 1
ATOM 685 O O . ARG A 1 83 ? -11.254 9.534 2.261 1.00 93.00 83 ARG A O 1
ATOM 692 N N . LEU A 1 84 ? -9.046 9.178 2.504 1.00 91.31 84 LEU A N 1
ATOM 693 C CA . LEU A 1 84 ? -8.702 9.291 1.076 1.00 91.31 84 LEU A CA 1
ATOM 694 C C . LEU A 1 84 ? -9.436 8.258 0.206 1.00 91.31 84 LEU A C 1
ATOM 696 O O . LEU A 1 84 ? -9.798 8.540 -0.931 1.00 91.31 84 LEU A O 1
ATOM 700 N N . LEU A 1 85 ? -9.689 7.070 0.754 1.00 92.38 85 LEU A N 1
ATOM 701 C CA . LEU A 1 85 ? -10.452 6.001 0.108 1.00 92.38 85 LEU A CA 1
ATOM 702 C C . LEU A 1 85 ? -11.980 6.173 0.224 1.00 92.38 85 LEU A C 1
ATOM 704 O O . LEU A 1 85 ? -12.724 5.302 -0.230 1.00 92.38 85 LEU A O 1
ATOM 708 N N . ASN A 1 86 ? -12.462 7.262 0.837 1.00 92.12 86 ASN A N 1
ATOM 709 C CA . ASN A 1 86 ? -13.880 7.526 1.108 1.00 92.12 86 ASN A CA 1
ATOM 710 C C . ASN A 1 86 ? -14.585 6.394 1.886 1.00 92.12 86 ASN A C 1
ATOM 712 O O . ASN A 1 86 ? -15.757 6.102 1.654 1.00 92.12 86 ASN A O 1
ATOM 716 N N . ILE A 1 87 ? -13.877 5.743 2.817 1.00 92.38 87 ILE A N 1
ATOM 717 C CA . ILE A 1 87 ? -14.409 4.637 3.639 1.00 92.38 87 ILE A CA 1
ATOM 718 C C . ILE A 1 87 ? -14.294 4.875 5.142 1.00 92.38 87 ILE A C 1
ATOM 720 O O . ILE A 1 87 ? -14.619 3.974 5.905 1.00 92.38 87 ILE A O 1
ATOM 724 N N . GLY A 1 88 ? -13.892 6.068 5.594 1.00 87.50 88 GLY A N 1
ATOM 725 C CA . GLY A 1 88 ? -13.609 6.349 7.010 1.00 87.50 88 GLY A CA 1
ATOM 726 C C . GLY A 1 88 ? -14.673 5.847 8.001 1.00 87.50 88 GLY A C 1
ATOM 727 O O . GLY A 1 88 ? -14.326 5.191 8.975 1.00 87.50 88 GLY A O 1
ATOM 728 N N . GLN A 1 89 ? -15.962 6.077 7.724 1.00 87.44 89 GLN A N 1
ATOM 729 C CA . GLN A 1 89 ? -17.075 5.606 8.574 1.00 87.44 89 GLN A CA 1
ATOM 730 C C . GLN A 1 89 ? -17.503 4.155 8.292 1.00 87.44 89 GLN A C 1
ATOM 732 O O . GLN A 1 89 ? -18.184 3.527 9.097 1.00 87.44 89 GLN A O 1
ATOM 737 N N . SER A 1 90 ? -17.132 3.622 7.128 1.00 89.31 90 SER A N 1
ATOM 738 C CA . SER A 1 90 ? -17.548 2.296 6.658 1.00 89.31 90 SER A CA 1
ATOM 739 C C . SER A 1 90 ? -16.531 1.199 6.959 1.00 89.31 90 SER A C 1
ATOM 741 O O . SER A 1 90 ? -16.866 0.032 6.787 1.00 89.31 90 SER A O 1
ATOM 743 N N . VAL A 1 91 ? -15.325 1.545 7.435 1.00 89.56 91 VAL A N 1
ATOM 744 C CA . VAL A 1 91 ? -14.263 0.585 7.786 1.00 89.56 91 VAL A CA 1
ATOM 745 C C . VAL A 1 91 ? -14.790 -0.621 8.577 1.00 89.56 91 VAL A C 1
ATOM 747 O O . VAL A 1 91 ? -14.493 -1.738 8.160 1.00 89.56 91 VAL A O 1
ATOM 750 N N . PRO A 1 92 ? -15.601 -0.467 9.650 1.00 88.94 92 PRO A N 1
ATOM 751 C CA . PRO A 1 92 ? -16.037 -1.618 10.448 1.00 88.94 92 PRO A CA 1
ATOM 752 C C . PRO A 1 92 ? -16.960 -2.593 9.702 1.00 88.94 92 PRO A C 1
ATOM 754 O O . PRO A 1 92 ? -17.141 -3.721 10.142 1.00 88.94 92 PRO A O 1
ATOM 757 N N . LYS A 1 93 ? -17.582 -2.157 8.601 1.00 88.62 93 LYS A N 1
ATOM 758 C CA . LYS A 1 93 ? -18.555 -2.935 7.815 1.00 88.62 93 LYS A CA 1
ATOM 759 C C . LYS A 1 93 ? -17.994 -3.382 6.462 1.00 88.62 93 LYS A C 1
ATOM 761 O O . LYS A 1 93 ? -18.725 -3.947 5.652 1.00 88.62 93 LYS A O 1
ATOM 766 N N . LEU A 1 94 ? -16.729 -3.075 6.178 1.00 91.31 94 LEU A N 1
ATOM 767 C CA . LEU A 1 94 ? -16.133 -3.282 4.866 1.00 91.31 94 LEU A CA 1
ATOM 768 C C . LEU A 1 94 ? -15.729 -4.752 4.677 1.00 91.31 94 LEU A C 1
ATOM 770 O O . LEU A 1 94 ? -15.102 -5.350 5.547 1.00 91.31 94 LEU A O 1
ATOM 774 N N . SER A 1 95 ? -16.067 -5.332 3.525 1.00 91.38 95 SER A N 1
ATOM 775 C CA . SER A 1 95 ? -15.683 -6.709 3.190 1.00 91.38 95 SER A CA 1
ATOM 776 C C . SER A 1 95 ? -14.186 -6.821 2.882 1.00 91.38 95 SER A C 1
ATOM 778 O O . SER A 1 95 ? -13.645 -5.970 2.177 1.00 91.38 95 SER A O 1
ATOM 780 N N . LYS A 1 96 ? -13.549 -7.940 3.266 1.00 90.69 96 LYS A N 1
ATOM 781 C CA . LYS A 1 96 ? -12.167 -8.284 2.863 1.00 90.69 96 LYS A CA 1
ATOM 782 C C . LYS A 1 96 ? -11.979 -8.391 1.343 1.00 90.69 96 LYS A C 1
ATOM 784 O O . LYS A 1 96 ? -10.864 -8.296 0.832 1.00 90.69 96 LYS A O 1
ATOM 789 N N . SER A 1 97 ? -13.063 -8.620 0.602 1.00 89.94 97 SER A N 1
ATOM 790 C CA . SER A 1 97 ? -13.031 -8.654 -0.861 1.00 89.94 97 SER A CA 1
ATOM 791 C C . SER A 1 97 ? -12.971 -7.260 -1.494 1.00 89.94 97 SER A C 1
ATOM 793 O O . SER A 1 97 ? -12.585 -7.161 -2.658 1.00 89.94 97 SER A O 1
ATOM 795 N N . ASP A 1 98 ? -13.339 -6.203 -0.760 1.00 91.69 98 ASP A N 1
ATOM 796 C CA . ASP A 1 98 ? -13.332 -4.825 -1.255 1.00 91.69 98 ASP A CA 1
ATOM 797 C C . ASP A 1 98 ? -11.892 -4.368 -1.527 1.00 91.69 98 ASP A C 1
ATOM 799 O O . ASP A 1 98 ? -10.987 -4.552 -0.713 1.00 91.69 98 ASP A O 1
ATOM 803 N N . LEU A 1 99 ? -11.666 -3.746 -2.682 1.00 91.81 99 LEU A N 1
ATOM 804 C CA . LEU A 1 99 ? -10.337 -3.272 -3.061 1.00 91.81 99 LEU A CA 1
ATOM 805 C C . LEU A 1 99 ? -9.803 -2.216 -2.082 1.00 91.81 99 LEU A C 1
ATOM 807 O O . LEU A 1 99 ? -8.622 -2.211 -1.753 1.00 91.81 99 LEU A O 1
ATOM 811 N N . ARG A 1 100 ? -10.673 -1.353 -1.555 1.00 93.94 100 ARG A N 1
ATOM 812 C CA . ARG A 1 100 ? -10.300 -0.320 -0.582 1.00 93.94 100 ARG A CA 1
ATOM 813 C C . ARG A 1 100 ? -9.925 -0.938 0.759 1.00 93.94 100 ARG A C 1
ATOM 815 O O . ARG A 1 100 ? -9.024 -0.422 1.412 1.00 93.94 100 ARG A O 1
ATOM 822 N N . TYR A 1 101 ? -10.564 -2.052 1.138 1.00 94.44 101 TYR A N 1
ATOM 823 C CA . TYR A 1 101 ? -10.146 -2.837 2.302 1.00 94.44 101 TYR A CA 1
ATOM 824 C C . TYR A 1 101 ? -8.707 -3.309 2.106 1.00 94.44 101 TYR A C 1
ATOM 826 O O . TYR A 1 101 ? -7.864 -3.054 2.957 1.00 94.44 101 TYR A O 1
ATOM 834 N N . LYS A 1 102 ? -8.408 -3.931 0.959 1.00 94.75 102 LYS A N 1
ATOM 835 C CA . LYS A 1 102 ? -7.074 -4.476 0.667 1.00 94.75 102 LYS A CA 1
ATOM 836 C C . LYS A 1 102 ? -5.994 -3.400 0.630 1.00 94.75 102 LYS A C 1
ATOM 838 O O . LYS A 1 102 ? -4.912 -3.612 1.163 1.00 94.75 102 LYS A O 1
ATOM 843 N N . ILE A 1 103 ? -6.272 -2.243 0.023 1.00 95.50 103 ILE A N 1
ATOM 844 C CA . ILE A 1 103 ? -5.346 -1.096 0.020 1.00 95.50 103 ILE A CA 1
ATOM 845 C C . ILE A 1 103 ? -5.080 -0.634 1.452 1.00 95.50 103 ILE A C 1
ATOM 847 O O . ILE A 1 103 ? -3.929 -0.438 1.841 1.00 95.50 103 ILE A O 1
ATOM 851 N N . LEU A 1 104 ? -6.138 -0.476 2.248 1.00 96.88 104 LEU A N 1
ATOM 852 C CA . LEU A 1 104 ? -6.025 0.004 3.618 1.00 96.88 104 LEU A CA 1
ATOM 853 C C . LEU A 1 104 ? -5.305 -1.001 4.529 1.00 96.88 104 LEU A C 1
ATOM 855 O O . LEU A 1 104 ? -4.486 -0.599 5.354 1.00 96.88 104 LEU A O 1
ATOM 859 N N . GLU A 1 105 ? -5.563 -2.294 4.356 1.00 96.56 105 GLU A N 1
ATOM 860 C CA . GLU A 1 105 ? -4.877 -3.389 5.045 1.00 96.56 105 GLU A CA 1
ATOM 861 C C . GLU A 1 105 ? -3.380 -3.400 4.714 1.00 96.56 105 GLU A C 1
ATOM 863 O O . GLU A 1 105 ? -2.552 -3.328 5.624 1.00 96.56 105 GLU A O 1
ATOM 868 N N . ALA A 1 106 ? -3.026 -3.403 3.425 1.00 96.94 106 ALA A N 1
ATOM 869 C CA . ALA A 1 106 ? -1.637 -3.404 2.972 1.00 96.94 106 ALA A CA 1
ATOM 870 C C . ALA A 1 106 ? -0.874 -2.163 3.466 1.00 96.94 106 ALA A C 1
ATOM 872 O O . ALA A 1 106 ? 0.244 -2.273 3.974 1.00 96.94 106 ALA A O 1
ATOM 873 N N . TYR A 1 107 ? -1.508 -0.988 3.400 1.00 97.50 107 TYR A N 1
ATOM 874 C CA . TYR A 1 107 ? -0.938 0.245 3.932 1.00 97.50 107 TYR A CA 1
ATOM 875 C C . TYR A 1 107 ? -0.702 0.164 5.445 1.00 97.50 107 TYR A C 1
ATOM 877 O O . TYR A 1 107 ? 0.370 0.531 5.927 1.00 97.50 107 TYR A O 1
ATOM 885 N N . THR A 1 108 ? -1.685 -0.335 6.201 1.00 97.31 108 THR A N 1
ATOM 886 C CA . THR A 1 108 ? -1.602 -0.447 7.666 1.00 97.31 108 THR A CA 1
ATOM 887 C C . THR A 1 108 ? -0.498 -1.415 8.088 1.00 97.31 108 THR A C 1
ATOM 889 O O . THR A 1 108 ? 0.237 -1.119 9.028 1.00 97.31 108 THR A O 1
ATOM 892 N N . LEU A 1 109 ? -0.329 -2.530 7.370 1.00 97.56 109 LEU A N 1
ATOM 893 C CA . LEU A 1 109 ? 0.766 -3.476 7.593 1.00 97.56 109 LEU A CA 1
ATOM 894 C C . LEU A 1 109 ? 2.134 -2.825 7.367 1.00 97.56 109 LEU A C 1
ATOM 896 O O . LEU A 1 109 ? 2.999 -2.918 8.235 1.00 97.56 109 LEU A O 1
ATOM 900 N N . GLN A 1 110 ? 2.322 -2.116 6.249 1.00 96.88 110 GLN A N 1
ATOM 901 C CA . GLN A 1 110 ? 3.590 -1.437 5.970 1.00 96.88 110 GLN A CA 1
ATOM 902 C C . GLN A 1 110 ? 3.864 -0.292 6.960 1.00 96.88 110 GLN A C 1
ATOM 904 O O . GLN A 1 110 ? 5.014 -0.045 7.328 1.00 96.88 110 GLN A O 1
ATOM 909 N N . PHE A 1 111 ? 2.821 0.412 7.407 1.00 96.12 111 PHE A N 1
ATOM 910 C CA . PHE A 1 111 ? 2.940 1.435 8.444 1.00 96.12 111 PHE A CA 1
ATOM 911 C C . PHE A 1 111 ? 3.430 0.813 9.758 1.00 96.12 111 PHE A C 1
ATOM 913 O O . PHE A 1 111 ? 4.407 1.280 10.336 1.00 96.12 111 PHE A O 1
ATOM 920 N N . ALA A 1 112 ? 2.794 -0.278 10.189 1.00 96.19 112 ALA A N 1
ATOM 921 C CA . ALA A 1 112 ? 3.141 -0.987 11.415 1.00 96.19 112 ALA A CA 1
ATOM 922 C C . ALA A 1 112 ? 4.554 -1.588 11.370 1.00 96.19 112 ALA A C 1
ATOM 924 O O . ALA A 1 112 ? 5.277 -1.514 12.358 1.00 96.19 112 ALA A O 1
ATOM 925 N N . GLU A 1 113 ? 4.977 -2.115 10.216 1.00 95.00 113 GLU A N 1
ATOM 926 C CA . GLU A 1 113 ? 6.339 -2.618 10.000 1.00 95.00 113 GLU A CA 1
ATOM 927 C C . GLU A 1 113 ? 7.394 -1.535 10.262 1.00 95.00 113 GLU A C 1
ATOM 929 O O . GLU A 1 113 ? 8.397 -1.797 10.927 1.00 95.00 113 GLU A O 1
ATOM 934 N N . LYS A 1 114 ? 7.146 -0.293 9.823 1.00 91.19 114 LYS A N 1
ATOM 935 C CA . LYS A 1 114 ? 8.030 0.844 10.126 1.00 91.19 114 LYS A CA 1
ATOM 936 C C . LYS A 1 114 ? 7.997 1.277 11.588 1.00 91.19 114 LYS A C 1
ATOM 938 O O . LYS A 1 114 ? 8.975 1.850 12.061 1.00 91.19 114 LYS A O 1
ATOM 943 N N . SER A 1 115 ? 6.884 1.053 12.279 1.00 89.44 115 SER A N 1
ATOM 944 C CA . SER A 1 115 ? 6.723 1.386 13.697 1.00 89.44 115 SER A CA 1
ATOM 945 C C . SER A 1 115 ? 7.374 0.368 14.634 1.00 89.44 115 SER A C 1
ATOM 947 O O . SER A 1 115 ? 7.591 0.688 15.796 1.00 89.44 115 SER A O 1
ATOM 949 N N . GLY A 1 116 ? 7.701 -0.833 14.152 1.00 92.19 116 GLY A N 1
ATOM 950 C CA . GLY A 1 116 ? 8.438 -1.843 14.907 1.00 92.19 116 GLY A CA 1
ATOM 951 C C . GLY A 1 116 ? 7.732 -3.194 14.979 1.00 92.19 116 GLY A C 1
ATOM 952 O O . GLY A 1 116 ? 6.550 -3.339 14.664 1.00 92.19 116 GLY A O 1
ATOM 953 N N . LYS A 1 117 ? 8.486 -4.212 15.410 1.00 93.31 117 LYS A N 1
ATOM 954 C CA . LYS A 1 117 ? 8.040 -5.614 15.410 1.00 93.31 117 LYS A CA 1
ATOM 955 C C . LYS A 1 117 ? 6.789 -5.839 16.262 1.00 93.31 117 LYS A C 1
ATOM 957 O O . LYS A 1 117 ? 5.876 -6.516 15.811 1.00 93.31 117 LYS A O 1
ATOM 962 N N . GLU A 1 118 ? 6.737 -5.270 17.463 1.00 93.31 118 GLU A N 1
ATOM 963 C CA . GLU A 1 118 ? 5.590 -5.418 18.370 1.00 93.31 118 GLU A CA 1
ATOM 964 C C . GLU A 1 118 ? 4.303 -4.856 17.750 1.00 93.31 118 GLU A C 1
ATOM 966 O O . GLU A 1 118 ? 3.280 -5.540 17.692 1.00 93.31 118 GLU A O 1
ATOM 971 N N . THR A 1 119 ? 4.380 -3.647 17.189 1.00 95.06 119 THR A N 1
ATOM 972 C CA . THR A 1 119 ? 3.272 -2.999 16.478 1.00 95.06 119 THR A CA 1
ATOM 973 C C . THR A 1 119 ? 2.793 -3.833 15.298 1.00 95.06 119 THR A C 1
ATOM 975 O O . THR A 1 119 ? 1.587 -4.016 15.121 1.00 95.06 119 THR A O 1
ATOM 978 N N . LEU A 1 120 ? 3.722 -4.369 14.502 1.00 96.31 120 LEU A N 1
ATOM 979 C CA . LEU A 1 120 ? 3.398 -5.220 13.361 1.00 96.31 120 LEU A CA 1
ATOM 980 C C . LEU A 1 120 ? 2.661 -6.496 13.782 1.00 96.31 120 LEU A C 1
ATOM 982 O O . LEU A 1 120 ? 1.635 -6.822 13.184 1.00 96.31 120 LEU A O 1
ATOM 986 N N . GLU A 1 121 ? 3.148 -7.205 14.800 1.00 96.19 121 GLU A N 1
ATOM 987 C CA . GLU A 1 121 ? 2.485 -8.420 15.284 1.00 96.19 121 GLU A CA 1
ATOM 988 C C . GLU A 1 121 ? 1.090 -8.107 15.834 1.00 96.19 121 GLU A C 1
ATOM 990 O O . GLU A 1 121 ? 0.123 -8.778 15.467 1.00 96.19 121 GLU A O 1
ATOM 995 N N . LYS A 1 122 ? 0.933 -7.005 16.581 1.00 96.12 1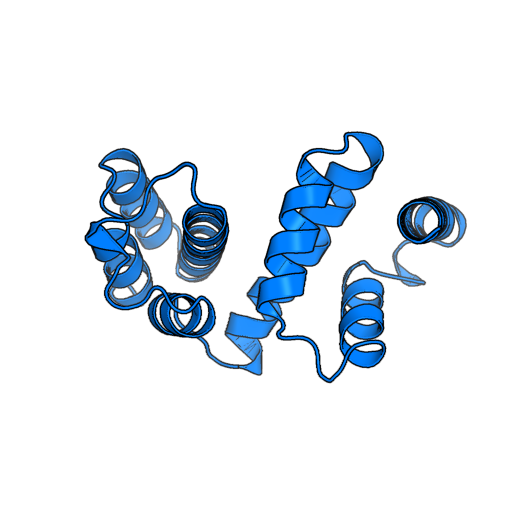22 LYS A N 1
ATOM 996 C CA . LYS A 1 122 ? -0.386 -6.607 17.083 1.00 96.12 122 LYS A CA 1
ATOM 997 C C . LYS A 1 122 ? -1.378 -6.289 15.968 1.00 96.12 122 LYS A C 1
ATOM 999 O O . LYS A 1 122 ? -2.549 -6.660 16.046 1.00 96.12 122 LYS A O 1
ATOM 1004 N N . VAL A 1 123 ? -0.926 -5.603 14.922 1.00 97.06 123 VAL A N 1
ATOM 1005 C CA . VAL A 1 123 ? -1.753 -5.299 13.749 1.00 97.06 123 VAL A CA 1
ATOM 1006 C C . VAL A 1 123 ? -2.156 -6.579 13.018 1.00 97.06 123 VAL A C 1
ATOM 1008 O O . VAL A 1 123 ? -3.329 -6.728 12.678 1.00 97.06 123 VAL A O 1
ATOM 1011 N N . LYS A 1 124 ? -1.233 -7.528 12.823 1.00 97.12 124 LYS A N 1
ATOM 1012 C CA . LYS A 1 124 ? -1.537 -8.821 12.188 1.00 97.12 124 LYS A CA 1
ATOM 1013 C C . LYS A 1 124 ? -2.604 -9.604 12.955 1.00 97.12 124 LYS A C 1
ATOM 1015 O O . LYS A 1 124 ? -3.544 -10.087 12.328 1.00 97.12 124 LYS A O 1
ATOM 1020 N N . GLU A 1 125 ? -2.501 -9.689 14.283 1.00 96.94 125 GLU A N 1
ATOM 1021 C CA . GLU A 1 125 ? -3.511 -10.348 15.129 1.00 96.94 125 GLU A CA 1
ATOM 1022 C C . GLU A 1 125 ? -4.916 -9.774 14.894 1.00 96.94 125 GLU A C 1
ATOM 1024 O O . GLU A 1 125 ? -5.879 -10.515 14.690 1.00 96.94 125 GLU A O 1
ATOM 1029 N N . LEU A 1 126 ? -5.031 -8.444 14.874 1.00 96.38 126 LEU A N 1
ATOM 1030 C CA . LEU A 1 126 ? -6.309 -7.750 14.690 1.00 96.38 126 LEU A CA 1
ATOM 1031 C C . LEU A 1 126 ? -6.888 -7.963 13.283 1.00 96.38 126 LEU A C 1
ATOM 1033 O O . LEU A 1 126 ? -8.096 -8.134 13.130 1.00 96.38 126 LEU A O 1
ATOM 1037 N N . LEU A 1 127 ? -6.040 -8.025 12.253 1.00 94.44 127 LEU A N 1
ATOM 1038 C CA . LEU A 1 127 ? -6.466 -8.312 10.877 1.00 94.44 127 LEU A CA 1
ATOM 1039 C C . LEU A 1 127 ? -6.943 -9.764 10.697 1.00 94.44 127 LEU A C 1
ATOM 1041 O O . LEU A 1 127 ? -7.918 -10.019 9.974 1.00 94.44 127 LEU A O 1
ATOM 1045 N N . VAL A 1 128 ? -6.312 -10.722 11.389 1.00 94.62 128 VAL A N 1
ATOM 1046 C CA . VAL A 1 128 ? -6.787 -12.116 11.453 1.00 94.62 128 VAL A CA 1
ATOM 1047 C C . VAL A 1 128 ? -8.170 -12.174 12.104 1.00 94.62 128 VAL A C 1
ATOM 1049 O O . VAL A 1 128 ? -9.064 -12.816 11.554 1.00 94.62 128 VAL A O 1
ATOM 1052 N N . ALA A 1 129 ? -8.385 -11.416 13.184 1.00 93.31 129 ALA A N 1
ATOM 1053 C CA . ALA A 1 129 ? -9.682 -11.271 13.850 1.00 93.31 129 ALA A CA 1
ATOM 1054 C C . ALA A 1 129 ? -10.729 -10.461 13.051 1.00 93.31 129 ALA A C 1
ATOM 1056 O O . ALA A 1 129 ? -11.844 -10.266 13.528 1.00 93.31 129 ALA A O 1
ATOM 1057 N N . ASN A 1 130 ? -10.397 -10.009 11.834 1.00 89.62 130 ASN A N 1
ATOM 1058 C CA . ASN A 1 130 ? -11.251 -9.176 10.980 1.00 89.62 130 ASN A CA 1
ATOM 1059 C C . ASN A 1 130 ? -11.635 -7.821 11.611 1.00 89.62 130 ASN A C 1
ATOM 1061 O O . ASN A 1 130 ? -12.668 -7.246 11.276 1.00 89.62 130 ASN A O 1
ATOM 1065 N N . ASP A 1 131 ? -10.790 -7.285 12.494 1.00 93.38 131 ASP A N 1
ATOM 1066 C CA . ASP A 1 131 ? -10.983 -5.975 13.113 1.00 93.38 131 ASP A CA 1
ATOM 1067 C C . ASP A 1 131 ? -10.024 -4.940 12.511 1.00 93.38 131 ASP A C 1
ATOM 1069 O O . ASP A 1 131 ? -9.025 -4.519 13.108 1.00 93.38 131 ASP A O 1
ATOM 1073 N N . LEU A 1 132 ? -10.336 -4.516 11.281 1.00 94.44 132 LEU A N 1
ATOM 1074 C CA . LEU A 1 132 ? -9.547 -3.505 10.575 1.00 94.44 132 LEU A CA 1
ATOM 1075 C C . LEU A 1 132 ? -9.528 -2.171 11.341 1.00 94.44 132 LEU A C 1
ATOM 1077 O O . LEU A 1 132 ? -8.501 -1.498 11.379 1.00 94.44 132 LEU A O 1
ATOM 1081 N N . ASN A 1 133 ? -10.629 -1.792 11.999 1.00 94.19 133 ASN A N 1
ATOM 1082 C CA . ASN A 1 133 ? -10.711 -0.546 12.765 1.00 94.19 133 ASN A CA 1
ATOM 1083 C C . ASN A 1 133 ? -9.779 -0.532 13.986 1.00 94.19 133 ASN A C 1
ATOM 1085 O O . ASN A 1 133 ? -9.094 0.470 14.243 1.00 94.19 133 ASN A O 1
ATOM 1089 N N . ALA A 1 134 ? -9.712 -1.641 14.722 1.00 94.94 134 ALA A N 1
ATOM 1090 C CA . ALA A 1 134 ? -8.736 -1.797 15.786 1.00 94.94 134 ALA A CA 1
ATOM 1091 C C . ALA A 1 134 ? -7.311 -1.827 15.225 1.00 94.94 134 ALA A C 1
ATOM 1093 O O . ALA A 1 134 ? -6.450 -1.146 15.783 1.00 94.94 134 ALA A O 1
ATOM 1094 N N . ALA A 1 135 ? -7.063 -2.518 14.105 1.00 95.94 135 ALA A N 1
ATOM 1095 C CA . ALA A 1 135 ? -5.742 -2.581 13.474 1.00 95.94 135 ALA A CA 1
ATOM 1096 C C . ALA A 1 135 ? -5.206 -1.184 13.104 1.00 95.94 135 ALA A C 1
ATOM 1098 O O . ALA A 1 135 ? -4.086 -0.826 13.470 1.00 95.94 135 ALA A O 1
ATOM 1099 N N . LEU A 1 136 ? -6.041 -0.342 12.482 1.00 95.06 136 LEU A N 1
ATOM 1100 C CA . LEU A 1 136 ? -5.733 1.061 12.165 1.00 95.06 136 LEU A CA 1
ATOM 1101 C C . LEU A 1 136 ? -5.341 1.872 13.409 1.00 95.06 136 LEU A C 1
ATOM 1103 O O . LEU A 1 136 ? -4.485 2.753 13.350 1.00 95.06 136 LEU A O 1
ATOM 1107 N N . THR A 1 137 ? -6.012 1.610 14.532 1.00 94.69 137 THR A N 1
ATOM 1108 C CA . THR A 1 137 ? -5.769 2.304 15.800 1.00 94.69 137 THR A CA 1
ATOM 1109 C C . THR A 1 137 ? -4.498 1.791 16.481 1.00 94.69 137 THR A C 1
ATOM 1111 O O . THR A 1 137 ? -3.719 2.594 16.993 1.00 94.69 137 THR A O 1
ATOM 1114 N N . ALA A 1 138 ? -4.264 0.479 16.464 1.00 94.75 138 ALA A N 1
ATOM 1115 C CA . ALA A 1 138 ? -3.082 -0.157 17.036 1.00 94.75 138 ALA A CA 1
ATOM 1116 C C . ALA A 1 138 ? -1.796 0.273 16.319 1.00 94.75 138 ALA A C 1
ATOM 1118 O O . ALA A 1 138 ? -0.809 0.573 16.985 1.00 94.75 138 ALA A O 1
ATOM 1119 N N . ALA A 1 139 ? -1.843 0.416 14.989 1.00 93.25 139 ALA A N 1
ATOM 1120 C CA . ALA A 1 139 ? -0.703 0.835 14.172 1.00 93.25 139 ALA A CA 1
ATOM 1121 C C . ALA A 1 139 ? -0.093 2.188 14.592 1.00 93.25 139 ALA A C 1
ATOM 1123 O O . ALA A 1 139 ? 1.083 2.430 14.348 1.00 93.25 139 ALA A O 1
ATOM 1124 N N . VAL A 1 140 ? -0.877 3.075 15.219 1.00 91.88 140 VAL A N 1
ATOM 1125 C CA . VAL A 1 140 ? -0.430 4.421 15.630 1.00 91.88 140 VAL A CA 1
ATOM 1126 C C . VAL A 1 140 ? -0.106 4.506 17.127 1.00 91.88 140 VAL A C 1
ATOM 1128 O O . VAL A 1 140 ? 0.662 5.374 17.527 1.00 91.88 140 VAL A O 1
ATOM 1131 N N . LYS A 1 141 ? -0.695 3.643 17.966 1.00 76.75 141 LYS A N 1
ATOM 1132 C CA . LYS A 1 141 ? -0.626 3.754 19.436 1.00 76.75 141 LYS A CA 1
ATOM 1133 C C . LYS A 1 141 ? 0.702 3.317 20.059 1.00 76.75 141 LYS A C 1
ATOM 1135 O O . LYS A 1 141 ? 0.971 3.713 21.183 1.00 76.75 141 LYS A O 1
ATOM 1140 N N . LEU A 1 142 ? 1.485 2.492 19.373 1.00 60.78 142 LEU A N 1
ATOM 1141 C CA . LEU A 1 142 ? 2.687 1.842 19.914 1.00 60.78 142 LEU A CA 1
ATOM 1142 C C . LEU A 1 142 ? 3.990 2.549 19.489 1.00 60.78 142 LEU A C 1
ATOM 1144 O O . LEU A 1 142 ? 5.012 1.895 19.303 1.00 60.78 142 LEU A O 1
ATOM 1148 N N . ARG A 1 143 ? 3.936 3.865 19.254 1.00 52.94 143 ARG A N 1
ATOM 1149 C CA . ARG A 1 143 ? 5.069 4.663 18.767 1.00 52.94 143 ARG A CA 1
ATOM 1150 C C . ARG A 1 143 ? 5.682 5.512 19.870 1.00 52.94 143 ARG A C 1
ATOM 1152 O O . ARG A 1 143 ? 4.898 6.023 20.698 1.00 52.94 143 ARG A O 1
#

pLDDT: mean 91.23, std 6.81, range [52.94, 97.56]

Organism: Phytophthora sojae (strain P6497) (NCBI:txid1094619)

Foldseek 3Di:
DVVVVLVVLVVVCVVPPCVVPPLLNVLVVVCVVCVPDQVVVVLLVLVVLCVVVSRVVSSVRSLLSSLVCCCPVVVDALLNLCVSLVCNVPLLVDDPPDSSVVSSLVSLLSLLVVLDDVLNVVLVVCVVVVNSVVSSVSSPPSD

Radius of gyration: 15.91 Å; chains: 1; bounding box: 40×28×45 Å

Secondary structure (DSSP, 8-state):
-HHHHHHHHHHHHHHH-TTTS-HHHHHHHHHHT-TTS-HHHHHHHHHHHHTSTTTHHHHHHHHHHHHHHHHHTS---HHHHHHHTT-TTTGGG--TTSHHHHHHHHHHHHHHHHH-HHHHHHHHHHHHTT-HHHHHHHHHHT-

InterPro domains:
  IPR040786 RXLR phytopathogen effector protein, WY-domain [PF18634] (12-63)